Protein AF-A0A1G7EUK0-F1 (afdb_monomer_lite)

pLDDT: mean 90.8, std 11.8, range [51.97, 98.44]

Foldseek 3Di:
DDDQVNVQVVVCVVVVDRDDDDDQDLVCLVVNVCCLPVNDDPDDDDPVVVVVRSVVSVVSSVVVVVVCPVVVVVVVVVCVVDDD

Structure (mmCIF, N/CA/C/O backbone):
data_AF-A0A1G7EUK0-F1
#
_entry.id   AF-A0A1G7EUK0-F1
#
loop_
_atom_site.group_PDB
_atom_site.id
_atom_site.type_symbol
_atom_site.label_atom_id
_atom_site.label_alt_id
_atom_site.label_comp_id
_atom_site.label_asym_id
_atom_site.label_entity_id
_atom_site.label_seq_id
_atom_site.pdbx_PDB_ins_code
_atom_site.Cartn_x
_atom_site.Cartn_y
_atom_site.Cartn_z
_atom_site.occupancy
_atom_site.B_iso_or_equiv
_atom_site.auth_seq_id
_atom_site.auth_comp_id
_atom_site.auth_asym_id
_atom_site.auth_atom_id
_atom_site.pdbx_PDB_model_num
ATOM 1 N N . MET A 1 1 ? -17.789 -11.455 11.712 1.00 51.97 1 MET A N 1
ATOM 2 C CA . MET A 1 1 ? -16.593 -10.917 11.029 1.00 51.97 1 MET A CA 1
ATOM 3 C C . MET A 1 1 ? -16.969 -9.520 10.552 1.00 51.97 1 MET A C 1
ATOM 5 O O . MET A 1 1 ? -17.904 -9.438 9.771 1.00 51.97 1 MET A O 1
ATOM 9 N N . ARG A 1 2 ? -16.387 -8.442 11.105 1.00 68.19 2 ARG A N 1
ATOM 10 C CA . ARG A 1 2 ? -16.770 -7.070 10.709 1.00 68.19 2 ARG A CA 1
ATOM 11 C C . ARG A 1 2 ? -16.284 -6.774 9.296 1.00 68.19 2 ARG A C 1
ATOM 13 O O . ARG A 1 2 ? -15.166 -7.156 8.944 1.00 68.19 2 ARG A O 1
ATOM 20 N N . THR A 1 3 ? -17.102 -6.096 8.505 1.00 90.75 3 THR A N 1
ATOM 21 C CA . THR A 1 3 ? -16.697 -5.645 7.169 1.00 90.75 3 THR A CA 1
ATOM 22 C C . THR A 1 3 ? -15.805 -4.399 7.266 1.00 90.75 3 THR A C 1
ATOM 24 O O . THR A 1 3 ? -15.849 -3.663 8.253 1.00 90.75 3 THR A O 1
ATOM 27 N N . ARG A 1 4 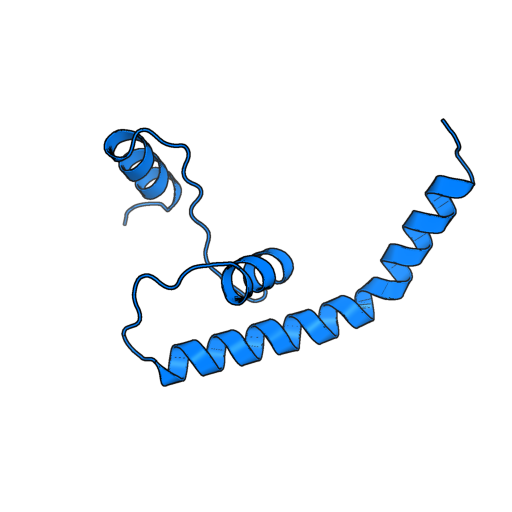? -14.970 -4.134 6.247 1.00 90.69 4 ARG A N 1
ATOM 28 C CA . ARG A 1 4 ? -14.155 -2.897 6.197 1.00 90.69 4 ARG A CA 1
ATOM 29 C C . ARG A 1 4 ? -15.027 -1.640 6.243 1.00 90.69 4 ARG A C 1
ATOM 31 O O . ARG A 1 4 ? -14.636 -0.663 6.866 1.00 90.69 4 ARG A O 1
ATOM 38 N N . LEU A 1 5 ? -16.212 -1.709 5.634 1.00 92.44 5 LEU A N 1
ATOM 39 C CA . LEU A 1 5 ? -17.191 -0.626 5.625 1.00 92.44 5 LEU A CA 1
ATOM 40 C C . LEU A 1 5 ? -17.732 -0.335 7.031 1.00 92.44 5 LEU A C 1
ATOM 42 O O . LEU A 1 5 ? -17.757 0.815 7.450 1.00 92.44 5 LEU A O 1
ATOM 46 N N . GLU A 1 6 ? -18.100 -1.371 7.790 1.00 94.56 6 GLU A N 1
ATOM 47 C CA . GLU A 1 6 ? -18.524 -1.209 9.189 1.00 94.56 6 GLU A CA 1
ATOM 48 C C . GLU A 1 6 ? -17.416 -0.617 10.061 1.00 94.56 6 GLU A C 1
ATOM 50 O O . GLU A 1 6 ? -17.688 0.204 10.936 1.00 94.56 6 GLU A O 1
ATOM 55 N N . LEU A 1 7 ? -16.166 -1.040 9.845 1.00 95.00 7 LEU A N 1
ATOM 56 C CA . LEU A 1 7 ? -15.030 -0.504 10.587 1.00 95.00 7 LEU A CA 1
ATOM 57 C C . LEU A 1 7 ? -14.792 0.973 10.253 1.00 95.00 7 LEU A C 1
ATOM 59 O O . LEU A 1 7 ? -14.554 1.754 11.171 1.00 95.00 7 LEU A O 1
ATOM 63 N N . ALA A 1 8 ? -14.885 1.348 8.975 1.00 95.44 8 ALA A N 1
ATOM 64 C CA . ALA A 1 8 ? -14.778 2.735 8.537 1.00 95.44 8 ALA A CA 1
ATOM 65 C C . ALA A 1 8 ? -15.843 3.588 9.230 1.00 95.44 8 ALA A C 1
ATOM 67 O O . ALA A 1 8 ? -15.483 4.481 9.989 1.00 95.44 8 ALA A O 1
ATOM 68 N N . ALA A 1 9 ? -17.122 3.219 9.110 1.00 95.06 9 ALA A N 1
ATOM 69 C CA . ALA A 1 9 ? -18.234 3.953 9.716 1.00 95.06 9 ALA A CA 1
ATOM 70 C C . ALA A 1 9 ? -18.078 4.141 11.239 1.00 95.06 9 ALA A C 1
ATOM 72 O O . ALA A 1 9 ? -18.306 5.229 11.762 1.00 95.06 9 ALA A O 1
ATOM 73 N N . GLN A 1 10 ? -17.628 3.109 11.962 1.00 96.12 10 GLN A N 1
ATOM 74 C CA . GLN A 1 10 ? -17.379 3.209 13.408 1.00 96.12 10 GLN A CA 1
ATOM 75 C C . GLN A 1 10 ? -16.235 4.166 13.755 1.00 96.12 10 GLN A C 1
ATOM 77 O O . GLN A 1 10 ? -16.270 4.829 14.793 1.00 96.12 10 GLN A O 1
ATOM 82 N N . LEU A 1 11 ? -15.184 4.209 12.935 1.00 95.50 11 LEU A N 1
ATOM 83 C CA . LEU A 1 11 ? -14.097 5.161 13.134 1.00 95.50 11 LEU A CA 1
ATOM 84 C C . LEU A 1 11 ? -14.550 6.582 12.790 1.00 95.50 11 LEU A C 1
ATOM 86 O O . LEU A 1 11 ? -14.187 7.501 13.519 1.00 95.50 11 LEU A O 1
ATOM 90 N N . GLU A 1 12 ? -15.350 6.760 11.737 1.00 97.25 12 GLU A N 1
ATOM 91 C CA . GLU A 1 12 ? -15.895 8.065 11.350 1.00 97.25 12 GLU A CA 1
ATOM 92 C C . GLU A 1 12 ? -16.771 8.651 12.457 1.00 97.25 12 GLU A C 1
ATOM 94 O O . GLU A 1 12 ? -16.573 9.801 12.845 1.00 97.25 12 GLU A O 1
ATOM 99 N N . GLU A 1 13 ? -17.665 7.840 13.029 1.00 96.69 13 GLU A N 1
ATOM 100 C CA . GLU A 1 13 ? -18.514 8.223 14.162 1.00 96.69 13 GLU A CA 1
ATOM 101 C C . GLU A 1 13 ? -17.676 8.685 15.365 1.00 96.69 13 GLU A C 1
ATOM 103 O O . GLU A 1 13 ? -17.967 9.704 15.988 1.00 96.69 13 GLU A O 1
ATOM 108 N N . ARG A 1 14 ? -16.596 7.962 15.682 1.00 97.62 14 ARG A N 1
ATOM 109 C CA . ARG A 1 14 ? -15.748 8.258 16.849 1.00 97.62 14 ARG A CA 1
ATOM 110 C C . ARG A 1 14 ? -14.804 9.435 16.644 1.00 97.62 14 ARG A C 1
ATOM 112 O O . ARG A 1 14 ? -14.467 10.115 17.609 1.00 97.62 14 ARG A O 1
ATOM 119 N N . LEU A 1 15 ? -14.311 9.623 15.425 1.00 96.56 15 LEU A N 1
ATOM 120 C CA . LEU A 1 15 ? -13.276 10.609 15.106 1.00 96.56 15 LEU A CA 1
ATOM 121 C C . LEU A 1 15 ? -13.847 11.871 14.451 1.00 96.56 15 LEU A C 1
ATOM 123 O O . LEU A 1 15 ? -13.102 12.835 14.268 1.00 96.56 15 LEU A O 1
ATOM 127 N N . ASN A 1 16 ? -15.143 11.872 14.121 1.00 96.31 16 ASN A N 1
ATOM 128 C CA . ASN A 1 16 ? -15.861 12.940 13.429 1.00 96.31 16 ASN A CA 1
ATOM 129 C C . ASN A 1 16 ? -15.123 13.420 12.166 1.00 96.31 16 ASN A C 1
ATOM 131 O O . ASN A 1 16 ? -14.921 14.616 11.939 1.00 96.31 16 ASN A O 1
ATOM 135 N N . ARG A 1 17 ? -14.631 12.458 11.381 1.00 95.44 17 ARG A N 1
ATOM 136 C CA . ARG A 1 17 ? -13.865 12.662 10.145 1.00 95.44 17 ARG A CA 1
ATOM 137 C C . ARG A 1 17 ? -14.211 11.563 9.159 1.00 95.44 17 ARG A C 1
ATOM 139 O O . ARG A 1 17 ? -14.436 10.441 9.585 1.00 95.44 17 ARG A O 1
ATOM 146 N N . THR A 1 18 ? -14.173 11.872 7.867 1.00 96.00 18 THR A N 1
ATOM 147 C CA . THR A 1 18 ? -14.310 10.868 6.805 1.00 96.00 18 THR A CA 1
ATOM 148 C C . THR A 1 18 ? -13.089 9.951 6.783 1.00 96.00 18 THR A C 1
ATOM 150 O O . THR A 1 18 ? -11.953 10.434 6.828 1.00 96.00 18 THR A O 1
ATOM 153 N N . ILE A 1 19 ? -13.312 8.640 6.734 1.00 95.25 19 ILE A N 1
ATOM 154 C CA . ILE A 1 19 ? -12.276 7.611 6.834 1.00 95.25 19 ILE A CA 1
ATOM 155 C C . ILE A 1 19 ? -12.504 6.560 5.758 1.00 95.25 19 ILE A C 1
ATOM 157 O O . ILE A 1 19 ? -13.521 5.875 5.731 1.00 95.25 19 ILE A O 1
ATOM 161 N N . ASP A 1 20 ? -11.490 6.379 4.920 1.00 92.69 20 ASP A N 1
ATOM 162 C CA . ASP A 1 20 ? -11.405 5.255 3.996 1.00 92.69 20 ASP A CA 1
ATOM 163 C C . ASP A 1 20 ? -10.508 4.153 4.578 1.00 92.69 20 ASP A C 1
ATOM 165 O O . ASP A 1 20 ? -9.469 4.433 5.185 1.00 92.69 20 ASP A O 1
ATOM 169 N N . ILE A 1 21 ? -10.905 2.891 4.391 1.00 93.38 21 ILE A N 1
ATOM 170 C CA . ILE A 1 21 ? -10.144 1.722 4.845 1.00 93.38 21 ILE A CA 1
ATOM 171 C C . ILE A 1 21 ? -9.865 0.798 3.664 1.00 93.38 21 ILE A C 1
ATOM 173 O O . ILE A 1 21 ? -10.716 0.019 3.224 1.00 93.38 21 ILE A O 1
ATOM 177 N N . GLY A 1 22 ? -8.611 0.820 3.222 1.00 91.44 22 GLY A N 1
ATOM 178 C CA . GLY A 1 22 ? -8.078 -0.071 2.202 1.00 91.44 22 GLY A CA 1
ATOM 179 C C . GLY A 1 22 ? -7.240 -1.217 2.770 1.00 91.44 22 GLY A C 1
ATOM 180 O O . GLY A 1 22 ? -6.759 -1.181 3.900 1.00 91.44 22 GLY A O 1
ATOM 181 N N . VAL A 1 23 ? -7.026 -2.241 1.942 1.00 94.06 23 VAL A N 1
ATOM 182 C CA . VAL A 1 23 ? -5.960 -3.233 2.151 1.00 94.06 23 VAL A CA 1
ATOM 183 C C . VAL A 1 23 ? -4.901 -2.983 1.089 1.00 94.06 23 VAL A C 1
ATOM 185 O O . VAL A 1 23 ? -5.228 -2.872 -0.093 1.00 94.06 23 VAL A O 1
ATOM 188 N N . ILE A 1 24 ? -3.645 -2.875 1.508 1.00 95.50 24 ILE A N 1
ATOM 189 C CA . ILE A 1 24 ? -2.513 -2.654 0.610 1.00 95.50 24 ILE A CA 1
ATOM 190 C C . ILE A 1 24 ? -2.133 -3.990 -0.035 1.00 95.50 24 ILE A C 1
ATOM 192 O O . ILE A 1 24 ? -1.796 -4.945 0.662 1.00 95.50 24 ILE A O 1
ATOM 196 N N . THR A 1 25 ? -2.211 -4.066 -1.363 1.00 95.94 25 THR A N 1
ATOM 197 C CA . THR A 1 25 ? -2.002 -5.297 -2.138 1.00 95.94 25 THR A CA 1
ATOM 198 C C . THR A 1 25 ? -1.370 -5.007 -3.505 1.00 95.94 25 THR A C 1
ATOM 200 O O . THR A 1 25 ? -1.260 -3.858 -3.933 1.00 95.94 25 THR A O 1
ATOM 203 N N . ALA A 1 26 ? -0.992 -6.054 -4.240 1.00 95.75 26 ALA A N 1
ATOM 204 C CA . ALA A 1 26 ? -0.515 -5.913 -5.616 1.00 95.75 26 ALA A CA 1
ATOM 205 C C . ALA A 1 26 ? -1.635 -5.542 -6.614 1.00 95.75 26 ALA A C 1
ATOM 207 O O . ALA A 1 26 ? -1.347 -5.148 -7.737 1.00 95.75 26 ALA A O 1
ATOM 208 N N . GLN A 1 27 ? -2.911 -5.639 -6.226 1.00 95.38 27 GLN A N 1
ATOM 209 C CA . GLN A 1 27 ? -4.047 -5.256 -7.072 1.00 95.38 27 GLN A CA 1
ATOM 210 C C . GLN A 1 27 ? -4.303 -3.740 -7.071 1.00 95.38 27 GLN A C 1
ATOM 212 O O . GLN A 1 27 ? -5.032 -3.239 -7.922 1.00 95.38 27 GLN A O 1
ATOM 217 N N . ASN A 1 28 ? -3.704 -2.995 -6.136 1.00 95.62 28 ASN A N 1
ATOM 218 C CA . ASN A 1 28 ? -3.866 -1.548 -5.998 1.00 95.62 28 ASN A CA 1
ATOM 219 C C . ASN A 1 28 ? -2.516 -0.825 -5.852 1.00 95.62 28 ASN A C 1
ATOM 221 O O . ASN A 1 28 ? -2.348 0.020 -4.978 1.00 95.62 28 ASN A O 1
ATOM 225 N N . LEU A 1 29 ? -1.560 -1.122 -6.744 1.00 96.56 29 LEU A N 1
ATOM 226 C CA . LEU A 1 29 ? -0.170 -0.635 -6.678 1.00 96.56 29 LEU A CA 1
ATOM 227 C C . LEU A 1 29 ? -0.021 0.887 -6.573 1.00 96.56 29 LEU A C 1
ATOM 229 O O . LEU A 1 29 ? 0.873 1.354 -5.875 1.00 96.56 29 LEU A O 1
ATOM 233 N N . VAL A 1 30 ? -0.883 1.665 -7.237 1.00 95.81 30 VAL A N 1
ATOM 234 C CA . VAL A 1 30 ? -0.857 3.136 -7.126 1.00 95.81 30 VAL A CA 1
ATOM 235 C C . VAL A 1 30 ? -1.170 3.563 -5.690 1.00 95.81 30 VAL A C 1
ATOM 237 O O . VAL A 1 30 ? -0.411 4.318 -5.092 1.00 95.81 30 VAL A O 1
ATOM 240 N N . TYR A 1 31 ? -2.240 3.014 -5.109 1.00 95.94 31 TYR A N 1
ATOM 241 C CA . TYR A 1 31 ? -2.623 3.274 -3.720 1.00 95.94 31 TYR A CA 1
ATOM 242 C C . TYR A 1 31 ? -1.566 2.761 -2.734 1.00 95.94 31 TYR A C 1
ATOM 244 O O . TYR A 1 31 ? -1.199 3.466 -1.798 1.00 95.94 31 TYR A O 1
ATOM 252 N N . ALA A 1 32 ? -1.022 1.565 -2.976 1.00 97.38 32 ALA A N 1
ATOM 253 C CA . ALA A 1 32 ? 0.057 0.994 -2.178 1.00 97.38 32 ALA A CA 1
ATOM 254 C C . ALA A 1 32 ? 1.289 1.911 -2.150 1.00 97.38 32 ALA A C 1
ATOM 256 O O . ALA A 1 32 ? 1.818 2.197 -1.079 1.00 97.38 32 ALA A O 1
ATOM 257 N N . ARG A 1 33 ? 1.718 2.417 -3.314 1.00 97.88 33 ARG A N 1
ATOM 258 C CA . ARG A 1 33 ? 2.855 3.336 -3.435 1.00 97.88 33 ARG A CA 1
ATOM 259 C C . ARG A 1 33 ? 2.635 4.629 -2.653 1.00 97.88 33 ARG A C 1
ATOM 261 O O . ARG A 1 33 ? 3.550 5.060 -1.956 1.00 97.88 33 ARG A O 1
ATOM 268 N N . GLU A 1 34 ? 1.448 5.229 -2.745 1.00 97.81 34 GLU A N 1
ATOM 269 C CA . GLU A 1 34 ? 1.112 6.432 -1.970 1.00 97.81 34 GLU A CA 1
ATOM 270 C C . GLU A 1 34 ? 1.135 6.165 -0.462 1.00 97.81 34 GLU A C 1
ATOM 272 O O . GLU A 1 34 ? 1.779 6.902 0.284 1.00 97.81 34 GLU A O 1
ATOM 277 N N . ALA A 1 35 ? 0.492 5.086 -0.010 1.00 96.88 35 ALA A N 1
ATOM 278 C CA . ALA A 1 35 ? 0.429 4.743 1.407 1.00 96.88 35 ALA A CA 1
ATOM 279 C C . ALA A 1 35 ? 1.814 4.438 2.006 1.00 96.88 35 ALA A C 1
ATOM 281 O O . ALA A 1 35 ? 2.085 4.837 3.136 1.00 96.88 35 ALA A O 1
ATOM 282 N N . ILE A 1 36 ? 2.694 3.764 1.258 1.00 97.44 36 ILE A N 1
ATOM 283 C CA . ILE A 1 36 ? 4.040 3.396 1.725 1.00 97.44 36 ILE A CA 1
ATOM 284 C C . ILE A 1 36 ? 4.968 4.616 1.781 1.00 97.44 36 ILE A C 1
ATOM 286 O O . ILE A 1 36 ? 5.697 4.779 2.754 1.00 97.44 36 ILE A O 1
ATOM 290 N N . LEU A 1 37 ? 4.964 5.470 0.751 1.00 97.75 37 LEU A N 1
ATOM 291 C CA . LEU A 1 37 ? 5.925 6.578 0.661 1.00 97.75 37 LEU A CA 1
ATOM 292 C C . LEU A 1 37 ? 5.490 7.832 1.422 1.00 97.75 37 LEU A C 1
ATOM 294 O O . LEU A 1 37 ? 6.341 8.544 1.948 1.00 97.75 37 LEU A O 1
ATOM 298 N N . ASN A 1 38 ? 4.185 8.111 1.460 1.00 97.88 38 ASN A N 1
ATOM 299 C CA . ASN A 1 38 ? 3.637 9.345 2.032 1.00 97.88 38 ASN A CA 1
ATOM 300 C C . ASN A 1 38 ? 2.837 9.104 3.320 1.00 97.88 38 ASN A C 1
ATOM 302 O O . ASN A 1 38 ? 2.490 10.054 4.023 1.00 97.88 38 ASN A O 1
ATOM 306 N N . GLY A 1 39 ? 2.510 7.849 3.632 1.00 96.00 39 GLY A N 1
ATOM 307 C CA . GLY A 1 39 ? 1.787 7.499 4.845 1.00 96.00 39 GLY A CA 1
ATOM 308 C C . GLY A 1 39 ? 2.663 7.508 6.094 1.00 96.00 39 GLY A C 1
ATOM 309 O O . GLY A 1 39 ? 3.890 7.588 6.058 1.00 96.00 39 GLY A O 1
ATOM 310 N N . ARG A 1 40 ? 1.999 7.381 7.245 1.00 97.19 40 ARG A N 1
ATOM 311 C CA . ARG A 1 40 ? 2.651 7.188 8.540 1.00 97.19 40 ARG A CA 1
ATOM 312 C C . ARG A 1 40 ? 2.258 5.833 9.102 1.00 97.19 40 ARG A C 1
ATOM 314 O O . ARG A 1 40 ? 1.094 5.602 9.421 1.00 97.19 40 ARG A O 1
ATOM 321 N N . ARG A 1 41 ? 3.243 4.954 9.278 1.00 95.88 41 ARG A N 1
ATOM 322 C CA . ARG A 1 41 ? 3.038 3.669 9.950 1.00 95.88 41 ARG A CA 1
ATOM 323 C C . ARG A 1 41 ? 2.644 3.907 11.408 1.00 95.88 41 ARG A C 1
ATOM 325 O O . ARG A 1 41 ? 3.391 4.528 12.159 1.00 95.88 41 ARG A O 1
ATOM 332 N N . LEU A 1 42 ? 1.472 3.404 11.793 1.00 96.31 42 LEU A N 1
ATOM 333 C CA . LEU A 1 42 ? 0.968 3.491 13.167 1.00 96.31 42 LEU A CA 1
ATOM 334 C C . LEU A 1 42 ? 1.375 2.278 14.013 1.00 96.31 42 LEU A C 1
ATOM 336 O O . LEU A 1 42 ? 1.641 2.425 15.200 1.00 96.31 42 LEU A O 1
ATOM 340 N N . VAL A 1 43 ? 1.434 1.088 13.405 1.00 97.31 43 VAL A N 1
ATOM 341 C CA . VAL A 1 43 ? 1.751 -0.175 14.086 1.00 97.31 43 VAL A CA 1
ATOM 342 C C . VAL A 1 43 ? 2.444 -1.151 13.128 1.00 97.31 43 VAL A C 1
ATOM 344 O O . VAL A 1 43 ? 2.136 -1.180 11.938 1.00 97.31 43 VAL A O 1
ATOM 347 N N . THR A 1 44 ? 3.383 -1.951 13.642 1.00 97.56 44 THR A N 1
ATOM 348 C CA . THR A 1 44 ? 3.937 -3.143 12.977 1.00 97.56 44 THR A CA 1
ATOM 349 C C . THR A 1 44 ? 4.231 -4.206 14.028 1.00 97.56 44 THR A C 1
ATOM 351 O O . THR A 1 44 ? 4.728 -3.888 15.106 1.00 97.56 44 THR A O 1
ATOM 354 N N . LEU A 1 45 ? 3.872 -5.454 13.727 1.00 97.19 45 LEU A N 1
ATOM 355 C CA . LEU A 1 45 ? 4.119 -6.604 14.604 1.00 97.19 45 LEU A CA 1
ATOM 356 C C . LEU A 1 45 ? 5.399 -7.344 14.200 1.00 97.19 45 LEU A C 1
ATOM 358 O O . LEU A 1 45 ? 6.176 -7.751 15.057 1.00 97.19 45 LEU A O 1
ATOM 362 N N . HIS A 1 46 ? 5.629 -7.466 12.890 1.00 97.56 46 HIS A N 1
ATOM 363 C CA . HIS A 1 46 ? 6.786 -8.130 12.296 1.00 97.56 46 HIS A CA 1
ATOM 364 C C . HIS A 1 46 ? 7.443 -7.170 11.308 1.00 97.56 46 HIS A C 1
ATOM 366 O O . HIS A 1 46 ? 6.954 -6.952 10.195 1.00 97.56 46 HIS A O 1
ATOM 372 N N . ARG A 1 47 ? 8.526 -6.533 11.759 1.00 97.50 47 ARG A N 1
ATOM 373 C CA . ARG A 1 47 ? 9.187 -5.464 11.010 1.00 97.50 47 ARG A CA 1
ATOM 374 C C . ARG A 1 47 ? 9.746 -5.969 9.682 1.00 97.50 47 ARG A C 1
ATOM 376 O O . ARG A 1 47 ? 9.452 -5.366 8.654 1.00 97.50 47 ARG A O 1
ATOM 383 N N . ASP A 1 48 ? 10.463 -7.085 9.711 1.00 98.25 48 ASP A N 1
ATOM 384 C CA . ASP A 1 48 ? 11.133 -7.642 8.534 1.00 98.25 48 ASP A CA 1
ATOM 385 C C . ASP A 1 48 ? 10.122 -8.041 7.449 1.00 98.25 48 ASP A C 1
ATOM 387 O O . ASP A 1 48 ? 10.286 -7.684 6.284 1.00 98.25 48 ASP A O 1
ATOM 391 N N . ASP A 1 49 ? 9.010 -8.675 7.836 1.00 97.56 49 ASP A N 1
ATOM 392 C CA . ASP A 1 49 ? 7.924 -9.020 6.909 1.00 97.56 49 ASP A CA 1
ATOM 393 C C . ASP A 1 49 ? 7.275 -7.774 6.294 1.00 97.56 49 ASP A C 1
ATOM 395 O O . ASP A 1 49 ? 6.940 -7.755 5.106 1.00 97.56 49 ASP A O 1
ATOM 399 N N . THR A 1 50 ? 7.111 -6.718 7.099 1.00 97.31 50 THR A N 1
ATOM 400 C CA . THR A 1 50 ? 6.544 -5.444 6.641 1.00 97.31 50 THR A CA 1
ATOM 401 C C . THR A 1 50 ? 7.467 -4.792 5.611 1.00 97.31 50 THR A C 1
ATOM 403 O O . THR A 1 50 ? 7.017 -4.437 4.524 1.00 97.31 50 THR A O 1
ATOM 406 N N . GLU A 1 51 ? 8.761 -4.676 5.913 1.00 97.62 51 GLU A N 1
ATOM 407 C CA . GLU A 1 51 ? 9.754 -4.067 5.017 1.00 97.62 51 GLU A CA 1
ATOM 408 C C . GLU A 1 51 ? 9.931 -4.890 3.728 1.00 97.62 51 GLU A C 1
ATOM 410 O O . GLU A 1 51 ? 10.022 -4.330 2.629 1.00 97.62 51 GLU A O 1
ATOM 415 N N . ALA A 1 52 ? 9.882 -6.223 3.825 1.00 98.31 52 ALA A N 1
ATOM 416 C CA . ALA A 1 52 ? 9.899 -7.110 2.665 1.00 98.31 52 ALA A CA 1
ATOM 417 C C . ALA A 1 52 ? 8.652 -6.934 1.780 1.00 98.31 52 ALA A C 1
ATOM 419 O O . ALA A 1 52 ? 8.758 -6.913 0.549 1.00 98.31 52 ALA A O 1
ATOM 420 N N . ALA A 1 53 ? 7.466 -6.788 2.381 1.00 97.38 53 ALA A N 1
ATOM 421 C CA . ALA A 1 53 ? 6.229 -6.534 1.648 1.00 97.38 53 ALA A CA 1
ATOM 422 C C . ALA A 1 53 ? 6.255 -5.172 0.939 1.00 97.38 53 ALA A C 1
ATOM 424 O O . ALA A 1 53 ? 5.905 -5.092 -0.240 1.00 97.38 53 ALA A O 1
ATOM 425 N N . GLU A 1 54 ? 6.717 -4.122 1.616 1.00 98.12 54 GLU A N 1
ATOM 426 C CA . GLU A 1 54 ? 6.850 -2.782 1.037 1.00 98.12 54 GLU A CA 1
ATOM 427 C C . GLU A 1 54 ? 7.822 -2.767 -0.137 1.00 98.12 54 GLU A C 1
ATOM 429 O O . GLU A 1 54 ? 7.481 -2.277 -1.215 1.00 98.12 54 GLU A O 1
ATOM 434 N N . THR A 1 55 ? 8.992 -3.385 0.030 1.00 98.31 55 THR A N 1
ATOM 435 C CA . THR A 1 55 ? 9.992 -3.519 -1.037 1.00 98.31 55 THR A CA 1
ATOM 436 C C . THR A 1 55 ? 9.402 -4.225 -2.258 1.00 98.31 55 THR A C 1
ATOM 438 O O . THR A 1 55 ? 9.541 -3.747 -3.386 1.00 98.31 55 THR A O 1
ATOM 441 N N . ARG A 1 56 ? 8.673 -5.330 -2.048 1.00 98.44 56 ARG A N 1
ATOM 442 C CA . ARG A 1 56 ? 8.018 -6.083 -3.128 1.00 98.44 56 ARG A CA 1
ATOM 443 C C . ARG A 1 56 ? 6.975 -5.244 -3.866 1.00 98.44 56 ARG A C 1
ATOM 445 O O . ARG A 1 56 ? 6.920 -5.275 -5.097 1.00 98.44 56 ARG A O 1
ATOM 452 N N . LEU A 1 57 ? 6.146 -4.500 -3.136 1.00 98.44 57 LEU A N 1
ATOM 453 C CA . LEU A 1 57 ? 5.093 -3.664 -3.714 1.00 98.44 57 LEU A CA 1
ATOM 454 C C . LEU A 1 57 ? 5.665 -2.471 -4.480 1.00 98.44 57 LEU A C 1
ATOM 456 O O . LEU A 1 57 ? 5.201 -2.181 -5.581 1.00 98.44 57 LEU A O 1
ATOM 460 N N . LEU A 1 58 ? 6.700 -1.819 -3.949 1.00 98.38 58 LEU A N 1
ATOM 461 C CA . LEU A 1 58 ? 7.383 -0.723 -4.636 1.00 98.38 58 LEU A CA 1
ATOM 462 C C . LEU A 1 58 ? 8.110 -1.206 -5.896 1.00 98.38 58 LEU A C 1
ATOM 464 O O . LEU A 1 58 ? 8.027 -0.544 -6.931 1.00 98.38 58 LEU A O 1
ATOM 468 N N . GLY A 1 59 ? 8.751 -2.378 -5.847 1.00 98.19 59 GLY A N 1
ATOM 469 C CA . GLY A 1 59 ? 9.328 -3.020 -7.032 1.00 98.19 59 GLY A CA 1
ATOM 470 C C . GLY A 1 59 ? 8.267 -3.342 -8.088 1.00 98.19 59 GLY A C 1
ATOM 471 O O . GLY A 1 59 ? 8.432 -3.005 -9.257 1.00 98.19 59 GLY A O 1
ATOM 472 N N . SER A 1 60 ? 7.127 -3.896 -7.667 1.00 97.56 60 SER A N 1
ATOM 473 C CA . SER A 1 60 ? 5.997 -4.181 -8.565 1.00 97.56 60 SER A CA 1
ATOM 474 C C . SER A 1 60 ? 5.431 -2.903 -9.194 1.00 97.56 60 SER A C 1
ATOM 476 O O . SER A 1 60 ? 5.151 -2.867 -10.390 1.00 97.56 60 SER A O 1
ATOM 478 N N . TYR A 1 61 ? 5.302 -1.828 -8.409 1.00 97.62 61 TYR A N 1
ATOM 479 C CA . TYR A 1 61 ? 4.881 -0.519 -8.908 1.00 97.62 61 TYR A CA 1
ATOM 480 C C . TYR A 1 61 ? 5.870 0.052 -9.928 1.00 97.62 61 TYR A C 1
ATOM 482 O O . TYR A 1 61 ? 5.448 0.651 -10.915 1.00 97.62 61 TYR A O 1
ATOM 490 N N . PHE A 1 62 ? 7.176 -0.123 -9.713 1.00 96.62 62 PHE A N 1
ATOM 491 C CA . PHE A 1 62 ? 8.190 0.335 -10.658 1.00 96.62 62 PHE A CA 1
ATOM 492 C C . PHE A 1 62 ? 8.015 -0.319 -12.033 1.00 96.62 62 PHE A C 1
ATOM 494 O O . PHE A 1 62 ? 7.942 0.405 -13.026 1.00 96.62 62 PHE A O 1
ATOM 501 N N . THR A 1 63 ? 7.866 -1.646 -12.084 1.00 95.88 63 THR A N 1
ATOM 502 C CA . THR A 1 63 ? 7.583 -2.379 -13.330 1.00 95.88 63 THR A CA 1
ATOM 503 C C . THR A 1 63 ? 6.269 -1.915 -13.955 1.00 95.88 63 THR A C 1
ATOM 505 O O . THR A 1 63 ? 6.262 -1.448 -15.088 1.00 95.88 63 THR A O 1
ATOM 508 N N . PHE A 1 64 ? 5.184 -1.891 -13.177 1.00 94.75 64 PHE A N 1
ATOM 509 C CA . PHE A 1 64 ? 3.877 -1.404 -13.630 1.00 94.75 64 PHE A CA 1
ATOM 510 C C . PHE A 1 64 ? 3.936 0.007 -14.236 1.00 94.75 64 PHE A C 1
ATOM 512 O O . PHE A 1 64 ? 3.284 0.295 -15.240 1.00 94.75 64 PHE A O 1
ATOM 519 N N . ARG A 1 65 ? 4.723 0.909 -13.640 1.00 94.50 65 ARG A N 1
ATOM 520 C CA . ARG A 1 65 ? 4.909 2.271 -14.148 1.00 94.50 65 ARG A CA 1
ATOM 521 C C . ARG A 1 65 ? 5.678 2.285 -15.466 1.00 94.50 65 ARG A C 1
ATOM 523 O O . ARG A 1 65 ? 5.384 3.126 -16.309 1.00 94.50 65 ARG A O 1
ATOM 530 N N . GLN A 1 66 ? 6.674 1.417 -15.636 1.00 93.69 66 GLN A N 1
ATOM 531 C CA . GLN A 1 66 ? 7.384 1.296 -16.909 1.00 93.69 66 GLN A CA 1
ATOM 532 C C . GLN A 1 66 ? 6.439 0.820 -18.013 1.00 93.69 66 GLN A C 1
ATOM 534 O O . GLN A 1 66 ? 6.383 1.467 -19.058 1.00 93.69 66 GLN A O 1
ATOM 539 N N . ASP A 1 67 ? 5.637 -0.205 -17.730 1.00 91.81 67 ASP A N 1
ATOM 540 C CA . ASP A 1 67 ? 4.689 -0.793 -18.683 1.00 91.81 67 ASP A CA 1
ATOM 541 C C . ASP A 1 67 ? 3.601 0.205 -19.110 1.00 91.81 67 ASP A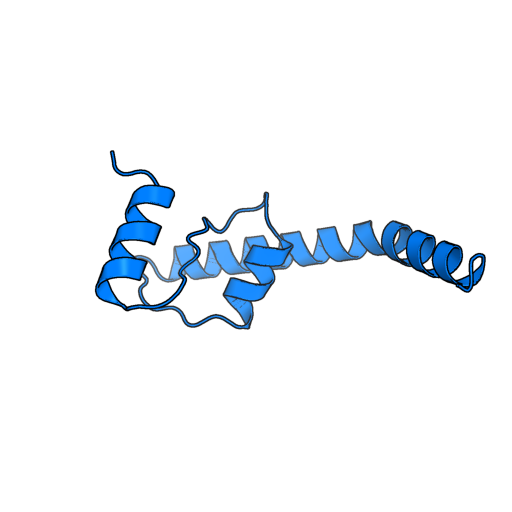 C 1
ATOM 543 O O . ASP A 1 67 ? 3.147 0.219 -20.251 1.00 91.81 67 ASP A O 1
ATOM 547 N N . ARG A 1 68 ? 3.199 1.104 -18.206 1.00 91.25 68 ARG A N 1
ATOM 548 C CA . ARG A 1 68 ? 2.161 2.109 -18.478 1.00 91.25 68 ARG A CA 1
ATOM 549 C C . ARG A 1 68 ? 2.610 3.320 -19.278 1.00 91.25 68 ARG A C 1
ATOM 551 O O . ARG A 1 68 ? 1.742 4.085 -19.698 1.00 91.25 68 ARG A O 1
ATOM 558 N N . LYS A 1 69 ? 3.911 3.523 -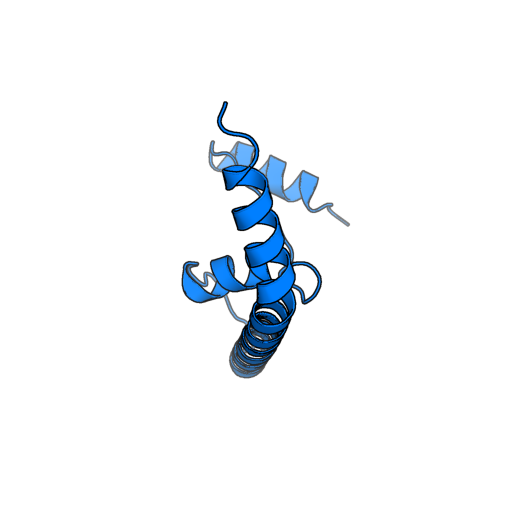19.501 1.00 88.44 69 LYS A N 1
ATOM 559 C CA . LYS A 1 69 ? 4.410 4.720 -20.200 1.00 88.44 69 LYS A CA 1
ATOM 560 C C . LYS A 1 69 ? 3.782 4.897 -21.579 1.00 88.44 69 LYS A C 1
ATOM 562 O O . LYS A 1 69 ? 3.411 6.011 -21.931 1.00 88.44 69 LYS A O 1
ATOM 567 N N . GLU A 1 70 ? 3.641 3.811 -22.332 1.00 82.56 70 GLU A N 1
ATOM 568 C CA . GLU A 1 70 ? 3.053 3.837 -23.675 1.00 82.56 70 GLU A CA 1
ATOM 569 C C . GLU A 1 70 ? 1.574 4.247 -23.642 1.00 82.56 70 GLU A C 1
ATOM 571 O O . GLU A 1 70 ? 1.123 5.089 -24.423 1.00 82.56 70 GLU A O 1
ATOM 576 N N . VAL A 1 71 ? 0.826 3.703 -22.681 1.00 86.00 71 VAL A N 1
ATOM 577 C CA . VAL A 1 71 ? -0.587 4.030 -22.478 1.00 86.00 71 VAL A CA 1
ATOM 578 C C . VAL A 1 71 ? -0.745 5.496 -22.069 1.00 86.00 71 VAL A C 1
ATOM 580 O O . VAL A 1 71 ? -1.569 6.211 -22.635 1.00 86.00 71 VAL A O 1
ATOM 583 N N . GLU A 1 72 ? 0.054 5.968 -21.112 1.00 87.62 72 GLU A N 1
ATOM 584 C CA . GLU A 1 72 ? 0.012 7.356 -20.637 1.00 87.62 72 GLU A CA 1
ATOM 585 C C . GLU A 1 72 ? 0.373 8.359 -21.738 1.00 87.62 72 GLU A C 1
ATOM 587 O O . GLU A 1 72 ? -0.286 9.395 -21.860 1.00 87.62 72 GLU A O 1
ATOM 592 N N . GLU A 1 73 ? 1.366 8.042 -22.571 1.00 86.38 73 GLU A N 1
ATOM 593 C CA . GLU A 1 73 ? 1.729 8.876 -23.718 1.00 86.38 73 GLU A CA 1
ATOM 594 C C . GLU A 1 73 ? 0.600 8.922 -24.754 1.00 86.38 73 GLU A C 1
ATOM 596 O O . GLU A 1 73 ? 0.220 10.000 -25.210 1.00 86.38 73 GLU A O 1
ATOM 601 N N . SER A 1 74 ? -0.026 7.780 -25.047 1.00 80.88 74 SER A N 1
ATOM 602 C CA . SER A 1 74 ? -1.161 7.712 -25.976 1.00 80.88 74 SER A CA 1
ATOM 603 C C . SER A 1 74 ? -2.321 8.617 -25.538 1.00 80.88 74 SER A C 1
ATOM 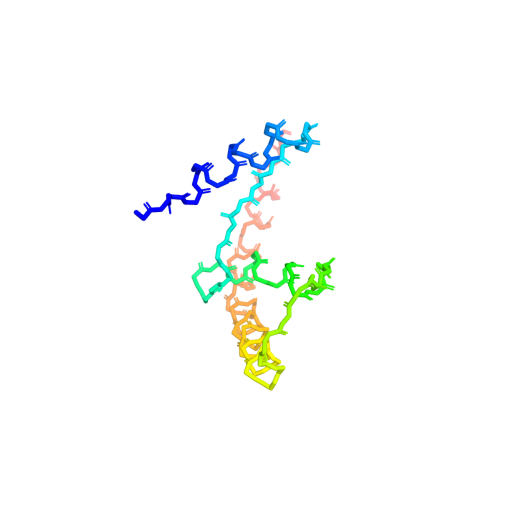605 O O . SER A 1 74 ? -2.870 9.369 -26.344 1.00 80.88 74 SER A O 1
ATOM 607 N N . TYR A 1 75 ? -2.659 8.627 -24.243 1.00 83.44 75 TYR A N 1
ATOM 608 C CA . TYR A 1 75 ? -3.689 9.529 -23.711 1.00 83.44 75 TYR A CA 1
ATOM 609 C C . TYR A 1 75 ? -3.285 11.011 -23.752 1.00 83.44 75 TYR A C 1
ATOM 611 O O . TYR A 1 75 ? -4.154 11.877 -23.898 1.00 83.44 75 TYR A O 1
ATOM 619 N N . ARG A 1 76 ? -1.988 11.329 -23.648 1.00 80.50 76 ARG A N 1
ATOM 620 C CA . ARG A 1 76 ? -1.488 12.706 -23.768 1.00 80.50 76 ARG A CA 1
ATOM 621 C C . ARG A 1 76 ? -1.654 13.241 -25.190 1.00 80.50 76 ARG A C 1
ATOM 623 O O . ARG A 1 76 ? -2.140 14.359 -25.350 1.00 80.50 76 ARG A O 1
ATOM 630 N N . VAL A 1 77 ? -1.317 12.441 -26.202 1.00 74.69 77 VAL A N 1
ATOM 631 C CA . VAL A 1 77 ? -1.470 12.822 -27.618 1.00 74.69 77 VAL A CA 1
ATOM 632 C C . VAL A 1 77 ? -2.946 13.012 -27.980 1.00 74.69 77 VAL A C 1
ATOM 634 O O . VAL A 1 77 ? -3.304 14.006 -28.609 1.00 74.69 77 VAL A O 1
ATOM 637 N N . VAL A 1 78 ? -3.838 12.131 -27.510 1.00 66.81 78 VAL A N 1
ATOM 638 C CA . VAL A 1 78 ? -5.287 12.250 -27.770 1.00 66.81 78 VAL A CA 1
ATOM 639 C C . VAL A 1 78 ? -5.870 13.561 -27.222 1.00 66.81 78 VAL A C 1
ATOM 641 O O . VAL A 1 78 ? -6.707 14.174 -27.884 1.00 66.81 78 VAL A O 1
ATOM 644 N N . ARG A 1 79 ? -5.404 14.040 -26.059 1.00 61.38 79 ARG A N 1
ATOM 645 C CA . ARG A 1 79 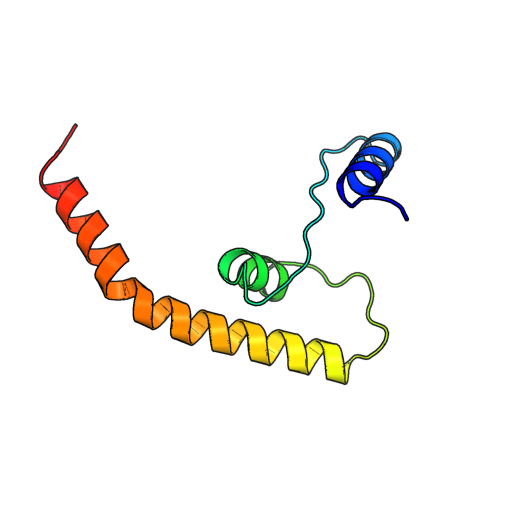? -5.810 15.352 -25.520 1.00 61.38 79 ARG A CA 1
ATOM 646 C C . ARG A 1 79 ? -5.347 16.533 -26.378 1.00 61.38 79 ARG A C 1
ATOM 648 O O . ARG A 1 79 ? -6.040 17.539 -26.420 1.00 61.38 79 ARG A O 1
ATOM 655 N N . GLN A 1 80 ? -4.211 16.433 -27.067 1.00 59.19 80 GLN A N 1
ATOM 656 C CA . GLN A 1 80 ? -3.716 17.515 -27.928 1.00 59.19 80 GLN A CA 1
ATOM 657 C C . GLN A 1 80 ? -4.504 17.633 -29.241 1.00 59.19 80 GLN A C 1
ATOM 659 O O . GLN A 1 80 ? -4.620 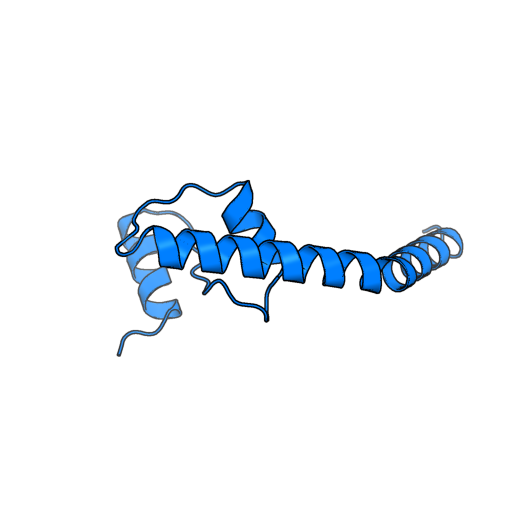18.726 -29.787 1.00 59.19 80 GLN A O 1
ATOM 664 N N . CYS A 1 81 ? -5.086 16.535 -29.735 1.00 57.03 81 CYS A N 1
ATOM 665 C CA . CYS A 1 81 ? -5.901 16.533 -30.956 1.00 57.03 81 CYS A CA 1
ATOM 666 C C . CYS A 1 81 ? -7.373 16.929 -30.738 1.00 57.03 81 CYS A C 1
ATOM 668 O O . CYS A 1 81 ? -8.096 17.128 -31.713 1.00 57.03 81 CYS A O 1
ATOM 670 N N . ARG A 1 82 ? -7.830 17.042 -29.486 1.00 55.75 82 ARG A N 1
ATOM 671 C CA . ARG A 1 82 ? -9.132 17.618 -29.120 1.00 55.75 82 ARG A CA 1
ATOM 672 C C . ARG A 1 82 ? -8.918 18.737 -28.098 1.00 55.75 82 ARG A C 1
ATOM 674 O O . ARG A 1 82 ? -9.114 18.488 -26.908 1.00 55.75 82 ARG A O 1
ATOM 681 N N . PRO A 1 83 ? -8.484 19.935 -28.528 1.00 54.94 83 PRO A N 1
ATOM 682 C CA . PRO A 1 83 ? -8.631 21.102 -27.674 1.00 54.94 83 PRO A CA 1
ATOM 683 C C . PRO A 1 83 ? -10.134 21.327 -27.454 1.00 54.94 83 PRO A C 1
ATOM 685 O O . PRO A 1 83 ? -10.916 21.202 -28.399 1.00 54.94 83 PRO A O 1
ATOM 688 N N . GLU A 1 84 ? -10.520 21.551 -26.200 1.00 61.53 84 GLU A N 1
ATOM 689 C CA . GLU A 1 84 ? -11.876 21.982 -25.834 1.00 61.53 84 GLU A CA 1
ATOM 690 C C . GLU A 1 84 ? -12.246 23.302 -26.522 1.00 61.53 84 GLU A C 1
ATOM 692 O O . GLU A 1 84 ? -11.341 24.158 -26.684 1.00 61.53 84 GLU A O 1
#

Sequence (84 aa):
MRTRLELAAQLEERLNRTIDIGVITAQNLVYAREAILNGRRLVTLHRDDTEAAETRLLGSYFTFRQDRKEVEESYRVVRQCRPE

Organism: NCBI:txid57664

Secondary structure (DSSP, 8-state):
---HHHHHHHHHHHHTS--------GGGHHHHHHHHHHS-----S-HHHHHHHHHHHHHHHHHHHHHTHHHHHHHHHHHHHS--

Radius of gyration: 17.82 Å; chains: 1; bounding box: 30×33×48 Å